Protein AF-A0A958NKY2-F1 (afdb_monomer)

Foldseek 3Di:
DEKEKEFEAEPNHGDWQWKKFKDWPNHTPDIDTDDSRMDMDDDDALTKMWIWTDDPQWQIAIEIEHRNDDQPDPDYHYDYYYDYTHGPLLQVPHPPVVRVDHCWYWYQDVVVSGIDTPPVSNVVSVVVVVVSNVVSVVD

Structure (mmCIF, N/CA/C/O backbone):
data_AF-A0A958NKY2-F1
#
_entry.id   AF-A0A958NKY2-F1
#
loop_
_atom_site.group_PDB
_atom_site.id
_atom_site.type_symbol
_atom_site.label_atom_id
_atom_site.label_alt_id
_atom_site.label_comp_id
_atom_site.label_asym_id
_atom_site.label_entity_id
_atom_site.label_seq_id
_atom_site.pdbx_PDB_ins_code
_atom_site.Cartn_x
_atom_site.Cartn_y
_atom_site.Cartn_z
_atom_site.occupancy
_atom_site.B_iso_or_equiv
_atom_site.auth_seq_id
_atom_site.auth_comp_id
_atom_site.auth_asym_id
_atom_site.auth_atom_id
_atom_site.pdbx_PDB_model_num
ATOM 1 N N . MET A 1 1 ? 11.766 -1.705 -13.607 1.00 85.69 1 MET A N 1
ATOM 2 C CA . MET A 1 1 ? 10.906 -2.550 -12.740 1.00 85.69 1 MET A CA 1
ATOM 3 C C . MET A 1 1 ? 11.010 -2.041 -11.313 1.00 85.69 1 MET A C 1
ATOM 5 O O . MET A 1 1 ? 12.109 -1.688 -10.893 1.00 85.69 1 MET A O 1
ATOM 9 N N . LEU A 1 2 ? 9.898 -1.996 -10.588 1.00 91.06 2 LEU A N 1
ATOM 10 C CA . LEU A 1 2 ? 9.831 -1.503 -9.214 1.00 91.06 2 LEU A CA 1
ATOM 11 C C . LEU A 1 2 ? 9.522 -2.665 -8.266 1.00 91.06 2 LEU A C 1
ATOM 13 O O . LEU A 1 2 ? 8.549 -3.383 -8.456 1.00 91.06 2 LEU A O 1
ATOM 17 N N . GLN A 1 3 ? 10.345 -2.854 -7.245 1.00 94.00 3 GLN A N 1
ATOM 18 C CA . GLN A 1 3 ? 10.064 -3.732 -6.120 1.00 94.00 3 GLN A CA 1
ATOM 19 C C . GLN A 1 3 ? 9.384 -2.903 -5.034 1.00 94.00 3 GLN A C 1
ATOM 21 O O . GLN A 1 3 ? 9.935 -1.911 -4.565 1.00 94.00 3 GLN A O 1
ATOM 26 N N . VAL A 1 4 ? 8.195 -3.319 -4.627 1.00 95.06 4 VAL A N 1
ATOM 27 C CA . VAL A 1 4 ? 7.420 -2.664 -3.576 1.00 95.06 4 VAL A CA 1
ATOM 28 C C . VAL A 1 4 ? 7.379 -3.568 -2.360 1.00 95.06 4 VAL A C 1
ATOM 30 O O . VAL A 1 4 ? 7.018 -4.738 -2.485 1.00 95.06 4 VAL A O 1
ATOM 33 N N . LYS A 1 5 ? 7.704 -3.026 -1.187 1.00 96.50 5 LYS A N 1
ATOM 34 C CA . LYS A 1 5 ? 7.486 -3.687 0.103 1.00 96.50 5 LYS A CA 1
ATOM 35 C C . LYS A 1 5 ? 6.562 -2.834 0.955 1.00 96.50 5 LYS A C 1
ATOM 37 O O . LYS A 1 5 ? 6.848 -1.670 1.210 1.00 96.50 5 LYS A O 1
ATOM 42 N N . GLY A 1 6 ? 5.471 -3.428 1.411 1.00 96.56 6 GLY A N 1
ATOM 43 C CA . GLY A 1 6 ? 4.569 -2.780 2.350 1.00 96.56 6 GLY A CA 1
ATOM 44 C C . GLY A 1 6 ? 4.606 -3.471 3.702 1.00 96.56 6 GLY A C 1
ATOM 45 O O . GLY A 1 6 ? 4.750 -4.696 3.778 1.00 96.56 6 GLY A O 1
ATOM 46 N N . TYR A 1 7 ? 4.464 -2.678 4.756 1.00 97.69 7 TYR A N 1
ATOM 47 C CA . TYR A 1 7 ? 4.371 -3.147 6.133 1.00 97.69 7 TYR A CA 1
ATOM 48 C C . TYR A 1 7 ? 3.021 -2.733 6.717 1.00 97.69 7 TYR A C 1
ATOM 50 O O . TYR A 1 7 ? 2.716 -1.545 6.777 1.00 97.69 7 TYR A O 1
ATOM 58 N N . VAL A 1 8 ? 2.211 -3.707 7.123 1.00 97.69 8 VAL A N 1
ATOM 59 C CA . VAL A 1 8 ? 0.840 -3.506 7.603 1.00 97.69 8 VAL A CA 1
ATOM 60 C C . VAL A 1 8 ? 0.814 -3.491 9.124 1.00 97.69 8 VAL A C 1
ATOM 62 O O . VAL A 1 8 ? 1.295 -4.421 9.783 1.00 97.69 8 VAL A O 1
ATOM 65 N N . PHE A 1 9 ? 0.245 -2.430 9.670 1.00 97.31 9 PHE A N 1
ATOM 66 C CA . PHE A 1 9 ? 0.089 -2.194 11.092 1.00 97.31 9 PHE A CA 1
ATOM 67 C C . PHE A 1 9 ? -1.363 -1.871 11.420 1.00 97.31 9 PHE A C 1
ATOM 69 O O . PHE A 1 9 ? -2.151 -1.502 10.552 1.00 97.31 9 PHE A O 1
ATOM 76 N N . LYS A 1 10 ? -1.700 -2.008 12.695 1.00 95.25 10 LYS A N 1
ATOM 77 C CA . LYS A 1 10 ? -2.930 -1.513 13.299 1.00 95.25 10 LYS A CA 1
ATOM 78 C C . LYS A 1 10 ? -2.581 -1.083 14.717 1.00 95.25 10 LYS A C 1
ATOM 80 O O . LYS A 1 10 ? -2.013 -1.889 15.448 1.00 95.25 10 LYS A O 1
ATOM 85 N N . ASP A 1 11 ? -2.848 0.170 15.076 1.00 91.44 11 ASP A N 1
ATOM 86 C CA . ASP A 1 11 ? -2.502 0.732 16.394 1.00 91.44 11 ASP A CA 1
ATOM 87 C C . ASP A 1 11 ? -1.033 0.480 16.797 1.00 91.44 11 ASP A C 1
ATOM 89 O O . ASP A 1 11 ? -0.738 0.018 17.896 1.00 91.44 11 ASP A O 1
ATOM 93 N N . ASP A 1 12 ? -0.101 0.704 15.859 1.00 92.19 12 ASP A N 1
ATOM 94 C CA . ASP A 1 12 ? 1.341 0.406 15.984 1.00 92.19 12 ASP A CA 1
ATOM 95 C C . ASP A 1 12 ? 1.709 -1.084 16.182 1.00 92.19 12 ASP A C 1
ATOM 97 O O . ASP A 1 12 ? 2.888 -1.438 16.285 1.00 92.19 12 ASP A O 1
ATOM 101 N N . VAL A 1 13 ? 0.733 -1.993 16.138 1.00 95.75 13 VAL A N 1
ATOM 102 C CA . VAL A 1 13 ? 0.939 -3.445 16.190 1.00 95.75 13 VAL A CA 1
ATOM 103 C C . VAL A 1 13 ? 1.104 -4.009 14.782 1.00 95.75 13 VAL A C 1
ATOM 105 O O . VAL A 1 13 ? 0.340 -3.705 13.871 1.00 95.75 13 VAL A O 1
ATOM 108 N N . LYS A 1 14 ? 2.107 -4.873 14.599 1.00 96.88 14 LYS A N 1
ATOM 109 C CA . LYS A 1 14 ? 2.352 -5.596 13.343 1.00 96.88 14 LYS A CA 1
ATOM 110 C C . LYS A 1 14 ? 1.227 -6.589 13.054 1.00 96.88 14 LYS A C 1
ATOM 112 O O . LYS A 1 14 ? 0.933 -7.429 13.900 1.00 96.88 14 LYS A O 1
ATOM 117 N N . ILE A 1 15 ? 0.674 -6.538 11.843 1.00 97.25 15 ILE A N 1
ATOM 118 C CA . ILE A 1 15 ? -0.451 -7.384 11.434 1.00 97.25 15 ILE A CA 1
ATOM 119 C C . ILE A 1 15 ? -0.022 -8.479 10.463 1.00 97.25 15 ILE A C 1
ATOM 121 O O . ILE A 1 15 ? 0.394 -8.210 9.334 1.00 97.25 15 ILE A O 1
ATOM 125 N N . ASP A 1 16 ? -0.210 -9.722 10.887 1.00 96.31 16 ASP A N 1
ATOM 126 C CA . ASP A 1 16 ? -0.119 -10.901 10.029 1.00 96.31 16 ASP A CA 1
ATOM 127 C C . ASP A 1 16 ? -1.501 -11.292 9.492 1.00 96.31 16 ASP A C 1
ATOM 129 O O . ASP A 1 16 ? -2.530 -10.841 9.991 1.00 96.31 16 ASP A O 1
ATOM 133 N N . ASP A 1 17 ? -1.510 -12.108 8.440 1.00 96.12 17 ASP A N 1
ATOM 134 C CA . ASP A 1 17 ? -2.711 -12.656 7.801 1.00 96.12 17 ASP A CA 1
ATOM 135 C C . ASP A 1 17 ? -3.668 -11.646 7.141 1.00 96.12 17 ASP A C 1
ATOM 137 O O . ASP A 1 17 ? -4.692 -12.063 6.589 1.00 96.12 17 ASP A O 1
ATOM 141 N N . ALA A 1 18 ? -3.312 -10.357 7.073 1.00 97.62 18 ALA A N 1
ATOM 142 C CA . ALA A 1 18 ? -4.023 -9.397 6.233 1.00 97.62 18 ALA A CA 1
ATOM 143 C C . ALA A 1 18 ? -3.907 -9.820 4.764 1.00 97.62 18 ALA A C 1
ATOM 145 O O . ALA A 1 18 ? -2.815 -10.124 4.273 1.00 97.62 18 ALA A O 1
ATOM 146 N N . VAL A 1 19 ? -5.034 -9.856 4.058 1.00 98.25 19 VAL A N 1
ATOM 147 C CA . VAL A 1 19 ? -5.084 -10.234 2.645 1.00 98.25 19 VAL A CA 1
ATOM 148 C C . VAL A 1 19 ? -4.654 -9.037 1.814 1.00 98.25 19 VAL A C 1
ATOM 150 O O . VAL A 1 19 ? -5.242 -7.964 1.916 1.00 98.25 19 VAL A O 1
ATOM 153 N N . VAL 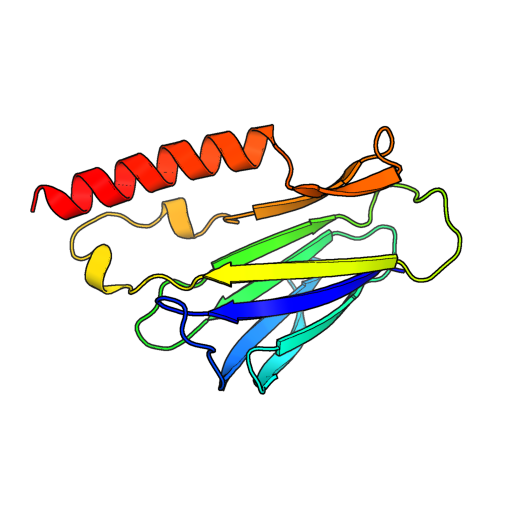A 1 20 ? -3.644 -9.236 0.972 1.00 98.25 20 VAL A N 1
ATOM 154 C CA . VAL A 1 20 ? -3.109 -8.218 0.071 1.00 98.25 20 VAL A CA 1
ATOM 155 C C . VAL A 1 20 ? -3.310 -8.686 -1.362 1.00 98.25 20 VAL A C 1
ATOM 157 O O . VAL A 1 20 ? -2.793 -9.731 -1.762 1.00 98.25 20 VAL A O 1
ATOM 160 N N . LYS A 1 21 ? -4.051 -7.916 -2.155 1.00 98.44 21 LYS A N 1
ATOM 161 C CA . LYS A 1 21 ? -4.288 -8.191 -3.575 1.00 98.44 21 LYS A CA 1
ATOM 162 C C . LYS A 1 21 ? -3.633 -7.116 -4.425 1.00 98.44 21 LYS A C 1
ATOM 164 O O . LYS A 1 21 ? -3.742 -5.930 -4.132 1.00 98.44 21 LYS A O 1
ATOM 169 N N . LEU A 1 22 ? -2.991 -7.544 -5.501 1.00 98.25 22 LEU A N 1
ATOM 170 C CA . LEU A 1 22 ? -2.457 -6.678 -6.538 1.00 98.25 22 LEU A CA 1
ATOM 171 C C . LEU A 1 22 ? -3.356 -6.775 -7.765 1.00 98.25 22 LEU A C 1
ATOM 173 O O . LEU A 1 22 ? -3.574 -7.866 -8.302 1.00 98.25 22 LEU A O 1
ATOM 177 N N . TYR A 1 23 ? -3.829 -5.631 -8.235 1.00 97.62 23 TYR A N 1
ATOM 178 C CA . TYR A 1 23 ? -4.591 -5.511 -9.465 1.00 97.62 23 TYR A CA 1
ATOM 179 C C . TYR A 1 23 ? -3.785 -4.769 -10.525 1.00 97.62 23 TYR A C 1
ATOM 181 O O . TYR A 1 23 ? -3.121 -3.776 -10.235 1.00 97.62 23 TYR A O 1
ATOM 189 N N . GLN A 1 24 ? -3.906 -5.228 -11.765 1.00 94.31 24 GLN A N 1
ATOM 190 C CA . GLN A 1 24 ? -3.401 -4.579 -12.968 1.00 94.31 24 GLN A CA 1
ATOM 191 C C . GLN A 1 24 ? -4.558 -4.488 -13.965 1.00 94.31 24 GLN A C 1
ATOM 193 O O . GLN A 1 24 ? -5.185 -5.503 -14.272 1.00 94.31 24 GLN A O 1
ATOM 198 N N . ASN A 1 25 ? -4.859 -3.290 -14.477 1.00 89.19 25 ASN A N 1
ATOM 199 C CA . ASN A 1 25 ? -5.978 -3.065 -15.408 1.00 89.19 25 ASN A CA 1
ATOM 200 C C . ASN A 1 25 ? -7.300 -3.696 -14.920 1.00 89.19 25 ASN A C 1
ATOM 202 O O . ASN A 1 25 ? -7.971 -4.413 -15.663 1.00 89.19 25 ASN A O 1
ATOM 206 N N . ASN A 1 26 ? -7.636 -3.475 -13.645 1.00 88.75 26 ASN A N 1
ATOM 207 C CA . ASN A 1 26 ? -8.825 -4.005 -12.960 1.00 88.75 26 ASN A CA 1
ATOM 208 C C . ASN A 1 26 ? -8.904 -5.541 -12.857 1.00 88.75 26 ASN A C 1
ATOM 210 O O . ASN A 1 26 ? -9.936 -6.080 -12.465 1.00 88.75 26 ASN A O 1
ATOM 214 N N . LYS A 1 27 ? -7.825 -6.265 -13.174 1.00 94.94 27 LYS A N 1
ATOM 215 C CA . LYS A 1 27 ? -7.723 -7.713 -12.972 1.00 94.94 27 LYS A CA 1
ATOM 216 C C . LYS A 1 27 ? -6.789 -8.003 -11.814 1.00 94.94 27 LYS A C 1
ATOM 218 O O . LYS A 1 27 ? -5.686 -7.466 -11.768 1.00 94.94 27 LYS A O 1
ATOM 223 N N . MET A 1 28 ? -7.215 -8.867 -10.900 1.00 97.12 28 MET A N 1
ATOM 224 C CA . MET A 1 28 ? -6.340 -9.368 -9.844 1.00 97.12 28 MET A CA 1
ATOM 225 C C . MET A 1 28 ? -5.262 -10.249 -10.481 1.00 97.12 28 MET A C 1
ATOM 227 O O . MET A 1 28 ? -5.578 -11.222 -11.164 1.00 97.12 28 MET A O 1
ATOM 231 N N . VAL A 1 29 ? -3.999 -9.862 -10.304 1.00 97.19 29 VAL A N 1
ATOM 232 C CA . VAL A 1 29 ? -2.830 -10.557 -10.869 1.00 97.19 29 VAL A CA 1
ATOM 233 C C . VAL A 1 29 ? -2.023 -11.290 -9.807 1.00 97.19 29 VAL A C 1
ATOM 235 O O . VAL A 1 29 ? -1.322 -12.248 -10.123 1.00 97.19 29 VAL A O 1
ATOM 238 N N . GLN A 1 30 ? -2.125 -10.866 -8.547 1.00 97.19 30 GLN A N 1
ATOM 239 C CA . GLN A 1 30 ? -1.464 -11.526 -7.432 1.00 97.19 30 GLN A CA 1
ATOM 240 C C . GLN A 1 30 ? -2.272 -11.348 -6.148 1.00 97.19 30 GLN A C 1
ATOM 242 O O . GLN A 1 30 ? -2.926 -10.328 -5.943 1.00 97.19 30 GLN A O 1
ATOM 247 N N . MET A 1 31 ? -2.197 -12.340 -5.269 1.00 96.94 31 MET A N 1
ATOM 248 C CA . MET A 1 31 ? -2.751 -12.288 -3.923 1.00 96.94 31 MET A CA 1
ATOM 249 C C . MET A 1 31 ? -1.747 -12.915 -2.960 1.00 96.94 31 MET A C 1
ATOM 251 O O . MET A 1 31 ? -1.139 -13.943 -3.264 1.00 96.94 31 MET A O 1
ATOM 255 N N . SER A 1 32 ? -1.575 -12.302 -1.801 1.00 95.81 32 SER A N 1
ATOM 256 C CA . SER A 1 32 ? -0.767 -12.824 -0.708 1.00 95.81 32 SER A CA 1
ATOM 257 C C . SER A 1 32 ? -1.425 -12.500 0.631 1.00 95.81 32 SER A C 1
ATOM 259 O O . SER A 1 32 ? -2.432 -11.795 0.701 1.00 95.81 32 SER A O 1
ATOM 261 N N . LYS A 1 33 ? -0.869 -13.062 1.700 1.00 96.69 33 LYS A N 1
ATOM 262 C CA . LYS A 1 33 ? -1.167 -12.651 3.068 1.00 96.69 33 LYS A CA 1
ATOM 263 C C . LYS A 1 33 ? 0.087 -12.063 3.687 1.00 96.69 33 LYS A C 1
ATOM 265 O O . LYS A 1 33 ? 1.190 -12.525 3.374 1.00 96.69 33 LYS A O 1
ATOM 270 N N . THR A 1 34 ? -0.070 -11.071 4.556 1.00 96.38 34 THR A N 1
ATOM 271 C CA . THR A 1 34 ? 1.070 -10.512 5.281 1.00 96.38 34 THR A CA 1
ATOM 272 C C . THR A 1 34 ? 1.687 -11.552 6.207 1.00 96.38 34 THR A C 1
ATOM 274 O O . THR A 1 34 ? 0.998 -12.349 6.844 1.00 96.38 34 THR A O 1
ATOM 277 N N . LYS A 1 35 ? 3.019 -11.543 6.280 1.00 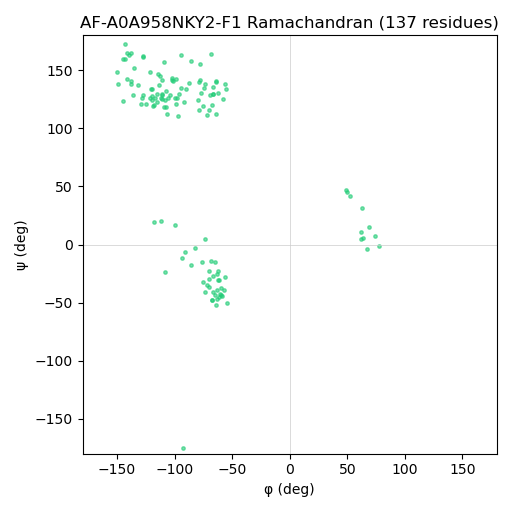95.56 35 LYS A N 1
ATOM 278 C CA . LYS A 1 35 ? 3.791 -12.359 7.220 1.00 95.56 35 LYS A CA 1
ATOM 279 C C . LYS A 1 35 ? 4.889 -11.508 7.831 1.00 95.56 35 LYS A C 1
ATOM 281 O O . LYS A 1 35 ? 5.661 -10.885 7.101 1.00 95.56 35 LYS A O 1
ATOM 286 N N . LYS A 1 36 ? 4.990 -11.498 9.161 1.00 94.06 36 LYS A N 1
ATOM 287 C CA . LYS A 1 36 ? 5.785 -10.516 9.911 1.00 94.06 36 LYS A CA 1
ATOM 288 C C . LYS A 1 36 ? 5.435 -9.074 9.509 1.00 94.06 36 LYS A C 1
ATOM 290 O O . LYS A 1 36 ? 6.341 -8.262 9.322 1.00 94.06 36 LYS A O 1
ATOM 295 N N . SER A 1 37 ? 4.144 -8.778 9.329 1.00 96.00 37 SER A N 1
ATOM 296 C CA . SER A 1 37 ? 3.592 -7.507 8.832 1.00 96.00 37 SER A CA 1
ATOM 297 C C . SER A 1 37 ? 3.914 -7.172 7.371 1.00 96.00 37 SER A C 1
ATOM 299 O O . SER A 1 37 ? 3.375 -6.224 6.815 1.00 96.00 37 SER A O 1
ATOM 301 N N . LYS A 1 38 ? 4.722 -7.980 6.684 1.00 97.62 38 LYS A N 1
ATOM 302 C CA . LYS A 1 38 ? 5.256 -7.631 5.369 1.00 97.62 38 LYS A CA 1
ATOM 303 C C . LYS A 1 38 ? 4.475 -8.268 4.219 1.00 97.62 38 LYS A C 1
ATOM 305 O O . LYS A 1 38 ? 4.141 -9.453 4.274 1.00 97.62 38 LYS A O 1
ATOM 310 N N . PHE A 1 39 ? 4.312 -7.512 3.135 1.00 97.19 39 PHE A N 1
ATOM 311 C CA . PHE A 1 39 ? 4.040 -8.018 1.787 1.00 97.19 39 PHE A CA 1
ATOM 312 C C . PHE A 1 39 ? 5.037 -7.441 0.774 1.00 97.19 39 PHE A C 1
ATOM 314 O O . PHE A 1 39 ? 5.723 -6.454 1.047 1.00 97.19 39 PHE A O 1
ATOM 321 N N . GLU A 1 40 ? 5.151 -8.076 -0.391 1.00 97.25 40 GLU A N 1
ATOM 322 C CA . GLU A 1 40 ? 6.091 -7.663 -1.431 1.00 97.25 40 GLU A CA 1
ATOM 323 C C . GLU A 1 40 ? 5.562 -7.976 -2.832 1.00 97.25 40 GLU A C 1
ATOM 325 O O . GLU A 1 40 ? 5.039 -9.068 -3.065 1.00 97.25 40 GLU A O 1
ATOM 330 N N . PHE A 1 41 ? 5.742 -7.035 -3.761 1.00 96.38 41 PHE A N 1
ATOM 331 C CA . PHE A 1 41 ? 5.379 -7.177 -5.171 1.00 96.38 41 PHE A CA 1
ATOM 332 C C . PHE A 1 41 ? 6.486 -6.666 -6.093 1.00 96.38 41 PHE A C 1
ATOM 334 O O . PHE A 1 41 ? 7.243 -5.762 -5.742 1.00 96.38 41 PHE A O 1
ATOM 341 N N . ILE A 1 42 ? 6.554 -7.233 -7.298 1.00 94.94 42 ILE A N 1
ATOM 342 C CA . ILE A 1 42 ? 7.384 -6.722 -8.393 1.00 94.94 42 ILE A CA 1
ATOM 343 C C . ILE A 1 42 ? 6.444 -6.145 -9.447 1.00 94.94 42 ILE A C 1
ATOM 345 O O . ILE A 1 42 ? 5.622 -6.861 -10.011 1.00 94.94 42 ILE A O 1
ATOM 349 N N . LEU A 1 43 ? 6.580 -4.850 -9.702 1.00 94.00 43 LEU A N 1
ATOM 350 C CA . LEU A 1 43 ? 5.780 -4.085 -10.644 1.00 94.00 43 LEU A CA 1
ATOM 351 C C . LEU A 1 43 ? 6.595 -3.829 -11.914 1.00 94.00 43 LEU A C 1
ATOM 353 O O . LEU A 1 43 ? 7.741 -3.358 -11.871 1.00 94.00 43 LEU A O 1
ATOM 357 N N . PHE A 1 44 ? 6.011 -4.154 -13.062 1.00 91.88 44 PHE A N 1
ATOM 358 C CA . PHE A 1 44 ? 6.611 -3.856 -14.356 1.00 91.88 44 PHE A CA 1
ATOM 359 C C . PHE A 1 44 ? 6.406 -2.380 -14.702 1.00 91.88 44 PHE A C 1
ATOM 361 O O . PHE A 1 44 ? 5.512 -1.725 -14.171 1.00 91.88 44 PHE A O 1
ATOM 368 N N . SER A 1 45 ? 7.286 -1.846 -15.544 1.00 90.69 45 SER A N 1
ATOM 369 C CA . SER A 1 45 ? 7.201 -0.462 -16.018 1.00 90.69 45 SER A CA 1
ATOM 370 C C . SER A 1 45 ? 5.989 -0.259 -16.934 1.00 90.69 45 SER A C 1
ATOM 372 O O . SER A 1 45 ? 5.423 -1.234 -17.431 1.00 90.69 45 SER A O 1
ATOM 374 N N . ASP A 1 46 ? 5.619 1.000 -17.159 1.00 90.94 46 ASP A N 1
ATOM 375 C CA . ASP A 1 46 ? 4.563 1.424 -18.087 1.00 90.94 46 ASP A CA 1
ATOM 376 C C . ASP A 1 46 ? 3.158 0.917 -17.717 1.00 90.94 46 ASP A C 1
ATOM 378 O O . ASP A 1 46 ? 2.320 0.647 -18.582 1.00 90.94 46 ASP A O 1
ATOM 382 N N . LEU A 1 47 ? 2.888 0.759 -16.415 1.00 93.12 47 LEU A N 1
ATOM 383 C CA . LEU A 1 47 ? 1.629 0.221 -15.905 1.00 93.12 47 LEU A CA 1
ATOM 384 C C . LEU A 1 47 ? 1.110 0.998 -14.690 1.00 93.12 47 LEU A C 1
ATOM 386 O O . LEU A 1 47 ? 1.810 1.774 -14.040 1.00 93.12 47 LEU A O 1
ATOM 390 N N . ARG A 1 48 ? -0.167 0.769 -14.375 1.00 94.88 48 ARG A N 1
ATOM 391 C CA . ARG A 1 48 ? -0.806 1.233 -13.142 1.00 94.88 48 ARG A CA 1
ATOM 392 C C . ARG A 1 48 ? -1.324 0.040 -12.366 1.00 94.88 48 ARG A C 1
ATOM 394 O O . ARG A 1 48 ? -1.989 -0.836 -12.925 1.00 94.88 48 ARG A O 1
ATOM 401 N N . TYR A 1 49 ? -1.034 0.049 -11.077 1.00 96.81 49 TYR A N 1
ATOM 402 C CA . TYR A 1 49 ? -1.394 -1.009 -10.155 1.00 96.81 49 TYR A CA 1
ATOM 403 C C . TYR A 1 49 ? -2.266 -0.468 -9.032 1.00 96.81 49 TYR A C 1
ATOM 405 O O . TYR A 1 49 ? -2.104 0.677 -8.614 1.00 96.81 49 TYR A O 1
ATOM 413 N N . MET A 1 50 ? -3.156 -1.315 -8.526 1.00 97.31 50 MET A N 1
ATOM 414 C CA . MET A 1 50 ? -3.865 -1.083 -7.270 1.00 97.31 50 MET A CA 1
ATOM 415 C C . MET A 1 50 ? -3.471 -2.179 -6.290 1.00 97.31 50 MET A C 1
ATOM 417 O O . MET A 1 50 ? -3.599 -3.362 -6.602 1.00 97.31 50 MET A O 1
ATOM 421 N N . VAL A 1 51 ? -3.003 -1.787 -5.114 1.00 97.62 51 VAL A N 1
ATOM 422 C CA . VAL A 1 51 ? -2.816 -2.676 -3.972 1.00 97.62 51 VAL A CA 1
ATOM 423 C C . VAL A 1 51 ? -4.021 -2.505 -3.058 1.00 97.62 51 VAL A C 1
ATOM 425 O O . VAL A 1 51 ? -4.288 -1.402 -2.596 1.00 97.62 51 VAL A O 1
ATOM 428 N N . GLU A 1 52 ? -4.746 -3.587 -2.812 1.00 97.69 52 GLU A N 1
ATOM 429 C CA . GLU A 1 52 ? -5.862 -3.643 -1.865 1.00 97.69 52 GLU A CA 1
ATOM 430 C C . GLU A 1 52 ? -5.423 -4.458 -0.651 1.00 97.69 52 GLU A C 1
ATOM 432 O O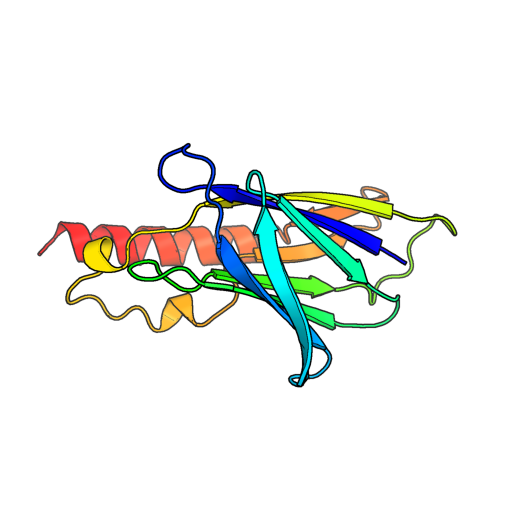 . GLU A 1 52 ? -4.985 -5.601 -0.808 1.00 97.69 52 GLU A O 1
ATOM 437 N N . ILE A 1 53 ? -5.528 -3.878 0.543 1.00 97.94 53 ILE A N 1
ATOM 438 C CA . ILE A 1 53 ? -5.231 -4.540 1.812 1.00 97.94 53 ILE A CA 1
ATOM 439 C C . ILE A 1 53 ? -6.522 -4.638 2.619 1.00 97.94 53 ILE A C 1
ATOM 441 O O . ILE A 1 53 ? -7.150 -3.627 2.924 1.00 97.94 53 ILE A O 1
ATOM 445 N N . SER A 1 54 ? -6.902 -5.854 2.994 1.00 96.94 54 SER A N 1
ATOM 446 C CA . SER A 1 54 ? -8.114 -6.118 3.770 1.00 96.94 54 SER A CA 1
ATOM 447 C C . SER A 1 54 ? -7.826 -7.036 4.956 1.00 96.94 54 SER A C 1
ATOM 449 O O . SER A 1 54 ? -7.137 -8.051 4.813 1.00 96.94 54 SER A O 1
ATOM 451 N N . LEU A 1 55 ? -8.410 -6.704 6.105 1.00 96.88 55 LEU A N 1
ATOM 452 C CA . LEU A 1 55 ? -8.429 -7.517 7.318 1.00 96.88 55 LEU A CA 1
ATOM 453 C C . LEU A 1 55 ? -9.833 -7.441 7.926 1.00 96.88 55 LEU A C 1
ATOM 455 O O . LEU A 1 55 ? -10.434 -6.366 7.940 1.00 96.88 55 LEU A O 1
ATOM 459 N N . ASP A 1 56 ? -10.345 -8.556 8.440 1.00 95.44 56 ASP A N 1
ATOM 460 C CA . ASP A 1 56 ? -11.670 -8.601 9.059 1.00 95.44 56 ASP A CA 1
ATOM 461 C C . ASP A 1 56 ? -11.805 -7.559 10.182 1.00 95.44 56 ASP A C 1
ATOM 463 O O . ASP A 1 56 ? -10.928 -7.401 11.034 1.00 95.44 56 ASP A O 1
ATOM 467 N N . GLY A 1 57 ? -12.921 -6.826 10.171 1.00 93.31 57 GLY A N 1
ATOM 468 C CA . GLY A 1 57 ? -13.192 -5.746 11.124 1.00 93.31 57 GLY A CA 1
ATOM 469 C C . GLY A 1 57 ? -12.460 -4.429 10.841 1.00 93.31 57 GLY A C 1
ATOM 470 O O . GLY A 1 57 ? -12.687 -3.463 11.567 1.00 93.31 57 GLY A O 1
ATOM 471 N N . CYS A 1 58 ? -11.637 -4.357 9.793 1.00 94.88 58 CYS A N 1
ATOM 472 C CA . CYS A 1 58 ? -10.955 -3.135 9.369 1.00 94.88 58 CYS A CA 1
ATOM 473 C C . CYS A 1 58 ? -11.538 -2.590 8.060 1.00 94.88 58 CYS A C 1
ATOM 475 O O . CYS A 1 58 ? -12.121 -3.322 7.256 1.00 94.88 58 CYS A O 1
ATOM 477 N N . VAL A 1 59 ? -11.349 -1.292 7.833 1.00 93.88 59 VAL A N 1
ATOM 478 C CA . VAL A 1 59 ? -11.574 -0.677 6.521 1.00 93.88 59 VAL A CA 1
ATOM 479 C C . VAL A 1 59 ? -10.583 -1.274 5.515 1.00 93.88 59 VAL A C 1
ATOM 481 O O . VAL A 1 59 ? -9.422 -1.521 5.840 1.00 93.88 59 VAL A O 1
ATOM 484 N N . THR A 1 60 ? -11.047 -1.528 4.290 1.00 95.25 60 THR A N 1
ATOM 485 C CA . THR A 1 60 ? -10.167 -1.966 3.199 1.00 95.25 60 THR A CA 1
ATOM 486 C C . THR A 1 60 ? -9.355 -0.783 2.685 1.00 95.25 60 THR A C 1
ATOM 488 O O . THR A 1 60 ? -9.918 0.182 2.174 1.00 95.25 60 THR A O 1
ATOM 491 N N . GLU A 1 61 ? -8.034 -0.880 2.782 1.00 95.31 61 GLU A N 1
ATOM 492 C CA . GLU A 1 61 ? -7.103 0.140 2.306 1.00 95.31 61 GLU A CA 1
ATOM 493 C C . GLU A 1 61 ? -6.751 -0.091 0.836 1.00 95.31 61 GLU A C 1
ATOM 495 O O . GLU A 1 61 ? -6.518 -1.224 0.405 1.00 95.31 61 GLU A O 1
ATOM 500 N N . ARG A 1 62 ? -6.686 0.992 0.056 1.00 95.81 62 ARG A N 1
ATOM 501 C CA . ARG A 1 62 ? -6.365 0.950 -1.376 1.00 95.81 62 ARG A CA 1
ATOM 502 C C . ARG A 1 62 ? -5.234 1.915 -1.689 1.00 95.81 62 ARG A C 1
ATOM 504 O O . ARG A 1 62 ? -5.295 3.089 -1.346 1.00 95.81 62 ARG A O 1
ATOM 511 N N . ILE A 1 63 ? -4.204 1.429 -2.367 1.00 96.00 63 ILE A N 1
ATOM 512 C CA . ILE A 1 63 ? -3.020 2.211 -2.722 1.00 96.00 63 ILE A CA 1
ATOM 513 C C . ILE A 1 63 ? -2.774 2.041 -4.210 1.00 96.00 63 ILE A C 1
ATOM 515 O O . ILE A 1 63 ? -2.553 0.927 -4.687 1.00 96.00 63 ILE A O 1
ATOM 519 N N . GLN A 1 64 ? -2.785 3.142 -4.951 1.00 96.06 64 GLN A N 1
ATOM 520 C CA . GLN A 1 64 ? -2.481 3.107 -6.374 1.00 96.06 64 GLN A CA 1
ATOM 521 C C . GLN A 1 64 ? -1.004 3.423 -6.593 1.00 96.06 64 GLN A C 1
ATOM 523 O O . GLN A 1 64 ? -0.475 4.386 -6.041 1.00 96.06 64 GLN A O 1
ATOM 528 N N . ILE A 1 65 ? -0.350 2.638 -7.442 1.00 95.81 65 ILE A N 1
ATOM 529 C CA . ILE A 1 65 ? 1.062 2.804 -7.783 1.00 95.81 65 ILE A CA 1
ATOM 530 C C . ILE A 1 65 ? 1.182 2.929 -9.304 1.00 95.81 65 ILE A C 1
ATOM 532 O O . ILE A 1 65 ? 0.751 2.038 -10.040 1.00 95.81 65 ILE A O 1
ATOM 536 N N . SER A 1 66 ? 1.742 4.042 -9.778 1.00 94.38 66 SER A N 1
ATOM 537 C CA . SER A 1 66 ? 2.037 4.294 -11.194 1.00 94.38 66 SER A CA 1
ATOM 538 C C . SER A 1 66 ? 3.505 4.020 -11.474 1.00 94.38 66 SER A C 1
ATOM 540 O O . SER A 1 66 ? 4.360 4.598 -10.816 1.00 94.38 66 SER A O 1
ATOM 542 N N . THR A 1 67 ? 3.792 3.172 -12.460 1.00 92.62 67 THR A N 1
ATOM 543 C CA . THR A 1 67 ? 5.137 2.940 -13.014 1.00 92.62 67 THR A CA 1
ATOM 544 C C . THR A 1 67 ? 5.253 3.469 -14.451 1.00 92.62 67 THR A C 1
ATOM 546 O O . THR A 1 67 ? 6.105 3.012 -15.213 1.00 92.62 67 THR A O 1
ATOM 549 N N . MET A 1 68 ? 4.358 4.387 -14.837 1.00 91.12 68 MET A N 1
ATOM 550 C CA . MET A 1 68 ? 4.254 4.975 -16.183 1.00 91.12 68 MET A CA 1
ATOM 551 C C . MET A 1 68 ? 5.417 5.910 -16.514 1.00 91.12 68 MET A C 1
ATOM 553 O O . MET A 1 68 ? 5.771 6.115 -17.672 1.00 91.12 68 MET A O 1
ATOM 557 N N . GLU A 1 69 ? 5.963 6.539 -15.488 1.00 86.88 69 GLU A N 1
ATOM 558 C CA . GLU A 1 69 ? 7.047 7.489 -15.589 1.00 86.88 69 GLU A CA 1
ATOM 559 C C . GLU A 1 69 ? 8.366 6.759 -15.869 1.00 86.88 69 GLU A C 1
ATOM 561 O O . GLU A 1 69 ? 8.707 5.754 -15.236 1.00 86.88 69 GLU A O 1
ATOM 566 N N . LYS A 1 70 ? 9.142 7.284 -16.822 1.00 80.94 70 LYS A N 1
ATOM 567 C CA . LYS A 1 70 ? 10.472 6.751 -17.112 1.00 80.94 70 LYS A CA 1
ATOM 568 C C . LYS A 1 70 ? 11.403 7.082 -15.956 1.00 80.94 70 LYS A C 1
ATOM 570 O O . LYS A 1 70 ? 11.693 8.245 -15.703 1.00 80.94 70 LYS A O 1
ATOM 575 N N . THR A 1 71 ? 11.883 6.045 -15.286 1.00 80.75 71 THR A N 1
ATOM 576 C CA . THR A 1 71 ? 12.878 6.180 -14.228 1.00 80.75 71 THR A CA 1
ATOM 577 C C . THR A 1 71 ? 14.262 6.385 -14.835 1.00 80.75 71 THR A C 1
ATOM 579 O O . THR A 1 71 ? 14.599 5.736 -15.828 1.00 80.75 71 THR A O 1
ATOM 582 N N . GLU A 1 72 ? 15.092 7.234 -14.231 1.00 70.69 72 GLU A N 1
ATOM 583 C CA . GLU A 1 72 ? 16.447 7.504 -14.740 1.00 70.69 72 GLU A CA 1
ATOM 584 C C . GLU A 1 72 ? 17.392 6.305 -14.570 1.00 70.69 72 GLU A C 1
ATOM 586 O O . GLU A 1 72 ? 18.360 6.147 -15.314 1.00 70.69 72 GLU A O 1
ATOM 591 N N . PHE A 1 73 ? 17.087 5.407 -13.630 1.00 66.81 73 PHE A N 1
ATOM 592 C CA . PHE A 1 73 ? 17.890 4.219 -13.388 1.00 66.81 73 PHE A CA 1
ATOM 593 C C . PHE A 1 73 ? 17.310 3.005 -14.118 1.00 66.81 73 PHE A C 1
ATOM 595 O O . PHE A 1 73 ? 16.148 2.635 -13.947 1.00 66.81 73 PHE A O 1
ATOM 602 N N . ALA A 1 74 ? 18.168 2.309 -14.867 1.00 61.81 74 ALA A N 1
ATOM 603 C CA . ALA A 1 74 ? 17.850 1.038 -15.526 1.00 61.81 74 ALA A CA 1
ATOM 604 C C . ALA A 1 74 ? 17.765 -0.164 -14.549 1.00 61.81 74 ALA A C 1
ATOM 606 O O . ALA A 1 74 ? 17.624 -1.311 -14.977 1.00 61.81 74 ALA A O 1
ATOM 607 N N . GLY A 1 75 ? 17.892 0.081 -13.238 1.00 64.69 75 GLY A N 1
ATOM 608 C CA . GLY A 1 75 ? 17.969 -0.934 -12.186 1.00 64.69 75 GLY A CA 1
ATOM 609 C C . GLY A 1 75 ? 16.630 -1.304 -11.538 1.00 64.69 75 GLY A C 1
ATOM 610 O O . GLY A 1 75 ? 15.552 -0.858 -11.934 1.00 64.69 75 GLY A O 1
ATOM 611 N N . LYS A 1 76 ? 16.702 -2.156 -10.506 1.00 68.38 76 LYS A N 1
ATOM 612 C CA . LYS A 1 76 ? 15.570 -2.427 -9.610 1.00 68.38 76 LYS A CA 1
ATOM 613 C C . LYS A 1 76 ? 15.456 -1.281 -8.608 1.00 68.38 76 LYS A C 1
ATOM 615 O O . LYS A 1 76 ? 16.349 -1.121 -7.782 1.00 68.38 76 LYS A O 1
ATOM 620 N N . TYR A 1 77 ? 14.360 -0.533 -8.660 1.00 85.69 77 TYR A N 1
ATOM 621 C CA . TYR A 1 77 ? 13.996 0.371 -7.572 1.00 85.69 77 TYR A CA 1
ATOM 622 C C . TYR A 1 77 ? 13.364 -0.421 -6.440 1.00 85.69 77 TYR A C 1
ATOM 624 O O . TYR A 1 77 ? 12.574 -1.325 -6.705 1.00 85.69 77 TYR A O 1
ATOM 632 N N . LEU A 1 78 ? 13.689 -0.073 -5.200 1.00 89.81 78 LEU A N 1
ATOM 633 C CA . LEU A 1 78 ? 12.978 -0.553 -4.026 1.00 89.81 78 LEU A CA 1
ATOM 634 C C . LEU A 1 78 ? 12.216 0.621 -3.421 1.00 89.81 78 LEU A C 1
ATOM 636 O O . LEU A 1 78 ? 12.824 1.635 -3.100 1.00 89.81 78 LEU A O 1
ATOM 640 N N . TYR A 1 79 ? 10.909 0.460 -3.249 1.00 91.81 79 TYR A N 1
ATOM 641 C CA . TYR A 1 79 ? 10.076 1.401 -2.516 1.00 91.81 79 TYR A CA 1
ATOM 642 C C . TYR A 1 79 ? 9.425 0.694 -1.332 1.00 91.81 79 TYR A C 1
ATOM 644 O O . TYR A 1 79 ? 8.822 -0.374 -1.486 1.00 91.81 79 TYR A O 1
ATOM 652 N N . GLU A 1 80 ? 9.576 1.280 -0.149 1.00 94.25 80 GLU A N 1
ATOM 653 C CA . GLU A 1 80 ? 9.062 0.734 1.101 1.00 94.25 80 GLU A CA 1
ATOM 654 C C . GLU A 1 80 ? 8.072 1.709 1.731 1.00 94.25 80 GLU A C 1
ATOM 656 O O . GLU A 1 80 ? 8.357 2.900 1.830 1.00 94.25 80 GLU A O 1
ATOM 661 N N . PHE A 1 81 ? 6.920 1.210 2.177 1.00 93.75 81 PHE A N 1
ATOM 662 C CA . PHE A 1 81 ? 5.925 2.038 2.857 1.00 93.75 81 PHE A CA 1
ATOM 663 C C . PHE A 1 81 ? 5.212 1.299 3.987 1.00 93.75 81 PHE A C 1
ATOM 665 O O . PHE A 1 81 ? 5.165 0.067 4.044 1.00 93.75 81 PHE A O 1
ATOM 672 N N . ARG A 1 82 ? 4.635 2.085 4.894 1.00 94.69 82 ARG A N 1
ATOM 673 C CA . ARG A 1 82 ? 3.796 1.625 6.000 1.00 94.69 82 ARG A CA 1
ATOM 674 C C . ARG A 1 82 ? 2.324 1.841 5.653 1.00 94.69 82 ARG A C 1
ATOM 676 O O . ARG A 1 82 ? 1.975 2.865 5.074 1.00 94.69 82 ARG A O 1
ATOM 683 N N . VAL A 1 83 ? 1.481 0.883 6.023 1.00 94.75 83 VAL A N 1
ATOM 684 C CA . VAL A 1 83 ? 0.020 0.974 5.950 1.00 94.75 83 VAL A CA 1
ATOM 685 C C . VAL A 1 83 ? -0.531 0.770 7.348 1.00 94.75 83 VAL A C 1
ATOM 687 O O . VAL A 1 83 ? -0.233 -0.243 7.977 1.00 94.75 83 VAL A O 1
ATOM 690 N N . ASP A 1 84 ? -1.342 1.712 7.809 1.00 94.75 84 ASP A N 1
ATOM 691 C CA . ASP A 1 84 ? -2.047 1.631 9.081 1.00 94.75 84 ASP A CA 1
ATOM 692 C C . ASP A 1 84 ? -3.524 1.354 8.815 1.00 94.75 84 ASP A C 1
ATOM 694 O O . ASP A 1 84 ? -4.227 2.191 8.251 1.00 94.75 84 ASP A O 1
ATOM 698 N N . LEU A 1 85 ? -3.983 0.161 9.192 1.00 94.88 85 LEU A N 1
ATOM 699 C CA . LEU A 1 85 ? -5.381 -0.228 9.064 1.00 94.88 85 LEU A CA 1
ATOM 700 C C . LEU A 1 85 ? -6.219 0.484 10.120 1.00 94.88 85 LEU A C 1
ATOM 702 O O . LEU A 1 85 ? -5.831 0.563 11.286 1.00 94.88 85 LEU A O 1
ATOM 706 N N . MET A 1 86 ? -7.394 0.950 9.709 1.00 93.00 86 MET A N 1
ATOM 707 C CA . MET A 1 86 ? -8.363 1.578 10.602 1.00 93.00 86 MET A CA 1
ATOM 708 C C . MET A 1 86 ? -9.486 0.605 10.944 1.00 93.00 86 MET A C 1
ATOM 710 O O . MET A 1 86 ? -9.962 -0.143 10.085 1.00 93.00 86 MET A O 1
ATOM 714 N N . ASP A 1 87 ? -9.939 0.639 12.194 1.00 93.19 87 ASP A N 1
ATOM 715 C CA . ASP A 1 87 ? -11.084 -0.146 12.637 1.00 93.19 87 ASP A CA 1
ATOM 716 C C . ASP A 1 87 ? -12.368 0.339 11.964 1.00 93.19 87 ASP A C 1
ATOM 718 O O . ASP A 1 87 ? -12.716 1.518 12.017 1.00 93.19 87 ASP A O 1
ATOM 722 N N . LEU A 1 88 ? -13.134 -0.588 11.386 1.00 91.38 88 LEU A N 1
ATOM 723 C CA . LEU A 1 88 ? -14.410 -0.259 10.747 1.00 91.38 88 LEU A CA 1
ATOM 724 C C . LEU A 1 88 ? -15.405 0.344 11.754 1.00 91.38 88 LEU A C 1
ATOM 726 O O . LEU A 1 88 ? -16.218 1.196 11.404 1.00 91.38 88 LEU A O 1
ATOM 730 N N . LYS A 1 89 ? -15.302 -0.065 13.025 1.00 90.31 89 LYS A N 1
ATOM 731 C CA . LYS A 1 89 ? -16.122 0.447 14.132 1.00 90.31 89 LYS A CA 1
ATOM 732 C C . LYS A 1 89 ? -15.911 1.936 14.404 1.00 90.31 89 LYS A C 1
ATOM 734 O O . LYS A 1 89 ? -16.827 2.579 14.900 1.00 90.31 89 LYS A O 1
ATOM 739 N N . GLU A 1 90 ? -14.748 2.500 14.065 1.00 87.56 90 GLU A N 1
ATOM 740 C CA . GLU A 1 90 ? -14.506 3.942 14.221 1.00 87.56 90 GLU A CA 1
ATOM 741 C C . GLU A 1 90 ? -15.407 4.792 13.323 1.00 87.56 90 GLU A C 1
ATOM 743 O O . GLU A 1 90 ? -15.514 5.994 13.539 1.00 87.56 90 GLU A O 1
ATOM 748 N N . PHE A 1 91 ? -16.052 4.184 12.328 1.00 87.81 91 PHE A N 1
ATOM 749 C CA . PHE A 1 91 ? -16.898 4.866 11.357 1.00 87.81 91 PHE A CA 1
ATOM 750 C C . PHE A 1 91 ? -18.356 4.395 11.411 1.00 87.81 91 PHE A C 1
ATOM 752 O O . PHE A 1 91 ? -19.109 4.591 10.456 1.00 87.81 91 PHE A O 1
ATOM 759 N N . GLU A 1 92 ? -18.782 3.768 12.512 1.00 85.38 92 GLU A N 1
ATOM 760 C CA . GLU A 1 92 ? -20.153 3.280 12.648 1.00 85.38 92 GLU A CA 1
ATOM 761 C C . GLU A 1 92 ? -21.173 4.421 12.480 1.00 85.38 92 GLU A C 1
ATOM 763 O O . GLU A 1 92 ? -21.116 5.468 13.127 1.00 85.38 92 GLU A O 1
ATOM 768 N N . GLY A 1 93 ? -22.114 4.232 11.552 1.00 82.38 93 GLY A N 1
ATOM 769 C CA . GLY A 1 93 ? -23.122 5.235 11.221 1.00 82.38 93 GLY A CA 1
ATOM 770 C C . GLY A 1 93 ? -22.608 6.429 10.405 1.00 82.38 93 GLY A C 1
ATOM 771 O O . GLY A 1 93 ? -23.377 7.373 10.215 1.00 82.38 93 GLY A O 1
ATOM 772 N N . VAL A 1 94 ? -21.366 6.423 9.923 1.00 87.38 94 VAL A N 1
ATOM 773 C CA . VAL A 1 94 ? -20.830 7.423 8.985 1.00 87.38 94 VAL A CA 1
ATOM 774 C C . VAL A 1 94 ? -20.795 6.825 7.581 1.00 87.38 94 VAL A C 1
ATOM 776 O O . VAL A 1 94 ? -20.532 5.637 7.411 1.00 87.38 94 VAL A O 1
ATOM 779 N N . ASP A 1 95 ? -21.080 7.640 6.568 1.00 85.94 95 ASP A N 1
ATOM 780 C CA . ASP A 1 95 ? -20.890 7.230 5.179 1.00 85.94 95 ASP A CA 1
ATOM 781 C C . ASP A 1 95 ? -19.390 7.184 4.862 1.00 85.94 95 ASP A C 1
ATOM 783 O O . ASP A 1 95 ? -18.719 8.213 4.834 1.00 85.94 95 ASP A O 1
ATOM 787 N N . ILE A 1 96 ? -18.867 5.976 4.657 1.00 85.81 96 ILE A N 1
ATOM 788 C CA . ILE A 1 96 ? -17.455 5.725 4.348 1.00 85.81 96 ILE A CA 1
ATOM 789 C C . ILE A 1 96 ? -17.196 5.504 2.856 1.00 85.81 96 ILE A C 1
ATOM 791 O O . ILE A 1 96 ? -16.134 4.997 2.508 1.00 85.81 96 ILE A O 1
ATOM 795 N N . SER A 1 97 ? -18.119 5.887 1.968 1.00 85.88 97 SER A N 1
ATOM 796 C CA . SER A 1 97 ? -17.942 5.737 0.511 1.00 85.88 97 SER A CA 1
ATOM 797 C C . SER A 1 97 ? -16.666 6.417 -0.011 1.00 85.88 97 SER A C 1
ATOM 799 O O . SER A 1 97 ? -16.057 5.958 -0.972 1.00 85.88 97 SER A O 1
ATOM 801 N N . ASP A 1 98 ? -16.198 7.474 0.658 1.00 83.56 98 ASP A N 1
ATOM 802 C CA . ASP A 1 98 ? -14.918 8.126 0.346 1.00 83.56 98 ASP A CA 1
ATOM 803 C C . ASP A 1 98 ? -13.700 7.190 0.530 1.00 83.56 98 ASP A C 1
ATOM 805 O O . ASP A 1 98 ? -12.658 7.411 -0.088 1.00 83.56 98 ASP A O 1
ATOM 809 N N . LEU A 1 99 ? -13.817 6.133 1.345 1.00 84.81 99 LEU A N 1
ATOM 810 C CA . LEU A 1 99 ? -12.773 5.122 1.579 1.00 84.81 99 LEU A CA 1
ATOM 811 C C . LEU A 1 99 ? -12.737 4.037 0.486 1.00 84.81 99 LEU A C 1
ATOM 813 O O . LEU A 1 99 ? -11.861 3.171 0.502 1.00 84.81 99 LEU A O 1
ATOM 817 N N . ASP A 1 100 ? -13.652 4.086 -0.490 1.00 86.31 100 ASP A N 1
ATOM 818 C CA . ASP A 1 100 ? -13.563 3.258 -1.697 1.00 86.31 100 ASP A CA 1
ATOM 819 C C . ASP A 1 100 ? -12.530 3.767 -2.709 1.00 86.31 100 ASP A C 1
ATOM 821 O O . ASP A 1 100 ? -12.089 3.016 -3.587 1.00 86.31 100 ASP A O 1
ATOM 825 N N . PHE A 1 101 ? -12.081 5.012 -2.551 1.00 88.31 101 PHE A N 1
ATOM 826 C CA . PHE A 1 101 ? -10.976 5.580 -3.313 1.00 88.31 101 PHE A CA 1
ATOM 827 C C . PHE A 1 101 ? -9.620 5.249 -2.671 1.00 88.31 101 PHE A C 1
ATOM 829 O O . PHE A 1 101 ? -9.545 4.963 -1.475 1.00 88.31 101 PHE A O 1
ATOM 836 N N . PRO A 1 102 ? -8.514 5.294 -3.438 1.00 90.75 102 PRO A N 1
ATOM 837 C CA . PRO A 1 102 ? -7.185 5.089 -2.879 1.00 90.75 102 PRO A CA 1
ATOM 838 C C . PRO A 1 102 ? -6.881 6.072 -1.746 1.00 90.75 102 PRO A C 1
ATOM 840 O O . PRO A 1 102 ? -7.142 7.265 -1.869 1.00 90.75 102 PRO A O 1
ATOM 843 N N . THR A 1 103 ? -6.259 5.617 -0.669 1.00 90.50 103 THR A N 1
ATOM 844 C CA . THR A 1 103 ? -5.781 6.494 0.408 1.00 90.50 103 THR A CA 1
ATOM 845 C C . THR A 1 103 ? -4.392 7.054 0.113 1.00 90.50 103 THR A C 1
ATOM 847 O O . THR A 1 103 ? -3.997 8.080 0.668 1.00 90.50 103 THR A O 1
ATOM 850 N N . ALA A 1 104 ? -3.673 6.440 -0.829 1.00 92.19 104 ALA A N 1
ATOM 851 C CA . ALA A 1 104 ? -2.406 6.934 -1.343 1.00 92.19 104 ALA A CA 1
ATOM 852 C C . ALA A 1 104 ? -2.275 6.702 -2.854 1.00 92.19 104 ALA A C 1
ATOM 854 O O . ALA A 1 104 ? -2.659 5.653 -3.382 1.00 92.19 104 ALA A O 1
ATOM 855 N N . LEU A 1 105 ? -1.672 7.680 -3.531 1.00 94.38 105 LEU A N 1
ATOM 856 C CA . LEU A 1 105 ? -1.120 7.533 -4.873 1.00 94.38 105 LEU A CA 1
ATOM 857 C C . LEU A 1 105 ? 0.401 7.619 -4.766 1.00 94.38 105 LEU A C 1
ATOM 859 O O . LEU A 1 105 ? 0.921 8.572 -4.190 1.00 94.38 105 LEU A O 1
ATOM 863 N N . ILE A 1 106 ? 1.100 6.642 -5.330 1.00 94.00 106 ILE A N 1
ATOM 864 C CA . ILE A 1 106 ? 2.560 6.610 -5.416 1.00 94.00 106 ILE A CA 1
ATOM 865 C C . ILE A 1 106 ? 2.943 6.674 -6.892 1.00 94.00 106 ILE A C 1
ATOM 867 O O . ILE A 1 106 ? 2.436 5.898 -7.708 1.00 94.00 106 ILE A O 1
ATOM 871 N N . LYS A 1 107 ? 3.842 7.590 -7.241 1.00 92.56 107 LYS A N 1
ATOM 872 C CA . LYS A 1 107 ? 4.371 7.753 -8.601 1.00 92.56 107 LYS A CA 1
ATOM 873 C C . LYS A 1 107 ? 5.835 8.169 -8.541 1.00 92.56 107 LYS A C 1
ATOM 875 O O . LYS A 1 107 ? 6.295 8.658 -7.512 1.00 92.56 107 LYS A O 1
ATOM 880 N N . TYR A 1 108 ? 6.564 7.967 -9.630 1.00 91.00 108 TYR A N 1
ATOM 881 C CA . TYR A 1 108 ? 7.925 8.485 -9.729 1.00 91.00 108 TYR A CA 1
ATOM 882 C C . TYR A 1 108 ? 7.887 10.012 -9.833 1.00 91.00 108 TYR A C 1
ATOM 884 O O . TYR A 1 108 ? 7.168 10.560 -10.672 1.00 91.00 108 TYR A O 1
ATOM 892 N N . ASN A 1 109 ? 8.654 10.688 -8.987 1.00 88.56 109 ASN A N 1
ATOM 893 C CA . ASN A 1 109 ? 8.913 12.110 -9.086 1.00 88.56 109 ASN A CA 1
ATOM 894 C C . ASN A 1 109 ? 10.257 12.308 -9.813 1.00 88.56 109 ASN A C 1
ATOM 896 O O . ASN A 1 109 ? 11.295 11.956 -9.251 1.00 88.56 109 ASN A O 1
ATOM 900 N N . PRO A 1 110 ? 10.267 12.835 -11.051 1.00 86.00 110 PRO A N 1
ATOM 901 C CA . PRO A 1 110 ? 11.503 13.040 -11.799 1.00 86.00 110 PRO A CA 1
ATOM 902 C C . PRO A 1 110 ? 12.413 14.103 -11.175 1.00 86.00 110 PRO A C 1
ATOM 904 O O . PRO A 1 110 ? 13.622 13.996 -11.341 1.00 86.00 110 PRO A O 1
ATOM 907 N N . ASP A 1 111 ? 11.860 15.075 -10.446 1.00 86.50 111 ASP A N 1
ATOM 908 C CA . ASP A 1 111 ? 12.646 16.138 -9.810 1.00 86.50 111 ASP A CA 1
ATOM 909 C C . ASP A 1 111 ? 13.446 15.603 -8.609 1.00 86.50 111 ASP A C 1
ATOM 911 O O . ASP A 1 111 ? 14.583 16.010 -8.384 1.00 86.50 111 ASP A O 1
ATOM 915 N N . GLU A 1 112 ? 12.874 14.638 -7.882 1.00 84.25 112 GLU A N 1
ATOM 916 C CA . GLU A 1 112 ? 13.501 13.985 -6.719 1.00 84.25 112 GLU A CA 1
ATOM 917 C C . GLU A 1 112 ? 14.239 12.684 -7.095 1.00 84.25 112 GLU A C 1
ATOM 919 O O . GLU A 1 112 ? 14.980 12.116 -6.295 1.00 84.25 112 GLU A O 1
ATOM 924 N N . GLY A 1 113 ? 14.037 12.175 -8.315 1.00 86.50 113 GLY A N 1
ATOM 925 C CA . GLY A 1 113 ? 14.654 10.935 -8.796 1.00 86.50 113 GLY A CA 1
ATOM 926 C C . GLY A 1 113 ? 14.146 9.654 -8.112 1.00 86.50 113 GLY A C 1
ATOM 927 O O . GLY A 1 113 ? 14.771 8.592 -8.236 1.00 86.50 113 GLY A O 1
ATOM 928 N N . GLU A 1 114 ? 13.019 9.719 -7.398 1.00 87.31 114 GLU A N 1
ATOM 929 C CA . GLU A 1 114 ? 12.487 8.615 -6.595 1.00 87.31 114 GLU A CA 1
ATOM 930 C C . GLU A 1 114 ? 10.958 8.483 -6.653 1.00 87.31 114 GLU A C 1
ATOM 932 O O . GLU A 1 114 ? 10.238 9.369 -7.105 1.00 87.31 114 GLU A O 1
ATOM 937 N N . TYR A 1 115 ? 10.442 7.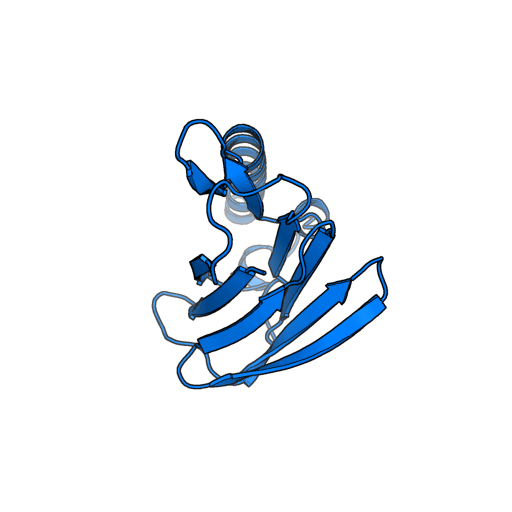332 -6.212 1.00 89.75 115 TYR A N 1
ATOM 938 C CA . TYR A 1 115 ? 9.001 7.152 -6.031 1.00 89.75 115 TYR A CA 1
ATOM 939 C C . TYR A 1 115 ? 8.561 7.853 -4.754 1.00 89.75 115 TYR A C 1
ATOM 941 O O . TYR A 1 115 ? 9.132 7.623 -3.693 1.00 89.75 115 TYR A O 1
ATOM 949 N N . TRP A 1 116 ? 7.511 8.660 -4.851 1.00 89.06 116 TRP A N 1
ATOM 950 C CA . TRP A 1 116 ? 6.986 9.409 -3.720 1.00 89.06 116 TRP A CA 1
ATOM 951 C C . TRP A 1 116 ? 5.460 9.413 -3.713 1.00 89.06 116 TRP A C 1
ATOM 953 O O . TRP A 1 116 ? 4.802 9.101 -4.713 1.00 89.06 116 TRP A O 1
ATOM 963 N N . HIS A 1 117 ? 4.898 9.764 -2.559 1.00 89.00 117 HIS A N 1
ATOM 964 C CA . HIS A 1 117 ? 3.472 10.025 -2.442 1.00 89.00 117 HIS A CA 1
ATOM 965 C C . HIS A 1 117 ? 3.111 11.272 -3.250 1.00 89.00 117 HIS A C 1
ATOM 967 O O . HIS A 1 117 ? 3.773 12.302 -3.151 1.00 89.00 117 HIS A O 1
ATOM 973 N N . ASP A 1 118 ? 2.022 11.212 -4.010 1.00 89.06 118 ASP A N 1
ATOM 974 C CA . ASP A 1 118 ? 1.462 12.406 -4.633 1.00 89.06 118 ASP A CA 1
ATOM 975 C C . ASP A 1 118 ? 0.991 13.368 -3.531 1.00 89.06 118 ASP A C 1
ATOM 977 O O . ASP A 1 118 ? 0.077 13.050 -2.763 1.00 89.06 118 ASP A O 1
ATOM 981 N N . GLU A 1 119 ? 1.662 14.511 -3.390 1.00 84.38 119 GLU A N 1
ATOM 982 C CA . GLU A 1 119 ? 1.417 15.434 -2.279 1.00 84.38 119 GLU A CA 1
ATOM 983 C C . GLU A 1 119 ? 0.033 16.078 -2.347 1.00 84.38 119 GLU A C 1
ATOM 985 O O . GLU A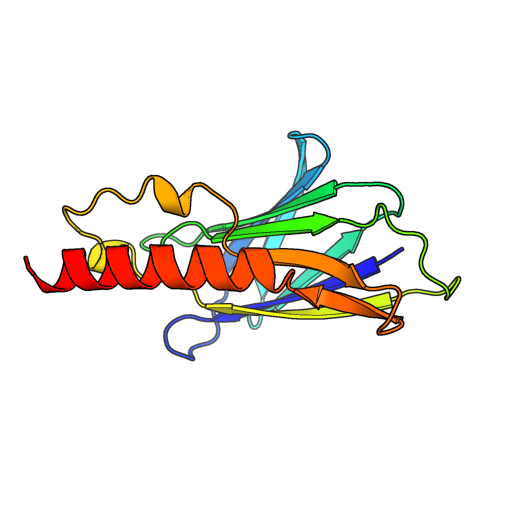 1 119 ? -0.642 16.213 -1.323 1.00 84.38 119 GLU A O 1
ATOM 990 N N . GLU A 1 120 ? -0.408 16.458 -3.547 1.00 86.69 120 GLU A N 1
ATOM 991 C CA . GLU A 1 120 ? -1.711 17.083 -3.761 1.00 86.69 120 GLU A CA 1
ATOM 992 C C . GLU A 1 120 ? -2.832 16.114 -3.376 1.00 86.69 120 GLU A C 1
ATOM 994 O O . GLU A 1 120 ? -3.723 16.459 -2.589 1.00 86.69 120 GLU A O 1
ATOM 999 N N . TYR A 1 121 ? -2.728 14.866 -3.834 1.00 86.88 121 TYR A N 1
ATOM 1000 C CA . TYR A 1 121 ? -3.656 13.804 -3.478 1.00 86.88 121 TYR A CA 1
ATOM 1001 C C . TYR A 1 121 ? -3.598 13.456 -1.990 1.00 86.88 121 TYR A C 1
ATOM 1003 O O . TYR A 1 121 ? -4.622 13.337 -1.321 1.00 86.88 121 TYR A O 1
ATOM 1011 N N . SER A 1 122 ? -2.398 13.350 -1.424 1.00 85.25 122 SER A N 1
ATOM 1012 C CA . SER A 1 122 ? -2.230 13.074 0.005 1.00 85.25 122 SER A CA 1
ATOM 1013 C C . SER A 1 122 ? -2.892 14.159 0.858 1.00 85.25 122 SER A C 1
ATOM 1015 O O . SER A 1 122 ? -3.497 13.867 1.890 1.00 85.25 122 SER A O 1
ATOM 1017 N N . ASN A 1 123 ? -2.823 15.421 0.428 1.00 85.81 123 ASN A N 1
ATOM 1018 C CA . ASN A 1 123 ? -3.479 16.537 1.102 1.00 85.81 123 ASN A CA 1
ATOM 1019 C C . ASN A 1 123 ? -5.007 16.502 0.964 1.00 85.81 123 ASN A C 1
ATOM 1021 O O . ASN A 1 123 ? -5.701 16.855 1.924 1.00 85.81 123 ASN A O 1
ATOM 1025 N N . SER A 1 124 ? -5.547 16.081 -0.183 1.00 86.38 124 SER A N 1
ATOM 1026 C CA . SER A 1 124 ? -6.996 15.934 -0.367 1.00 86.38 124 SER A CA 1
ATOM 1027 C C . SER A 1 124 ? -7.553 14.792 0.492 1.00 86.38 124 SER A C 1
ATOM 1029 O O . SER A 1 124 ? -8.473 15.024 1.279 1.00 86.38 124 SER A O 1
ATOM 1031 N N . VAL A 1 125 ? -6.915 13.617 0.470 1.00 86.56 125 VAL A N 1
ATOM 1032 C CA . VAL A 1 125 ? -7.292 12.462 1.303 1.00 86.56 125 VAL A CA 1
ATOM 1033 C C . VAL A 1 125 ? -7.208 12.801 2.787 1.00 86.56 125 VAL A C 1
ATOM 1035 O O . VAL A 1 125 ? -8.140 12.508 3.533 1.00 86.56 125 VAL A O 1
ATOM 1038 N N . LYS A 1 126 ? -6.149 13.490 3.240 1.00 84.88 126 LYS A N 1
ATOM 1039 C CA . LYS A 1 126 ? -6.034 13.939 4.643 1.00 84.88 126 LYS A CA 1
ATOM 1040 C C . LYS A 1 126 ? -7.217 14.810 5.073 1.00 84.88 126 LYS A C 1
ATOM 1042 O O . LYS A 1 126 ? -7.689 14.681 6.205 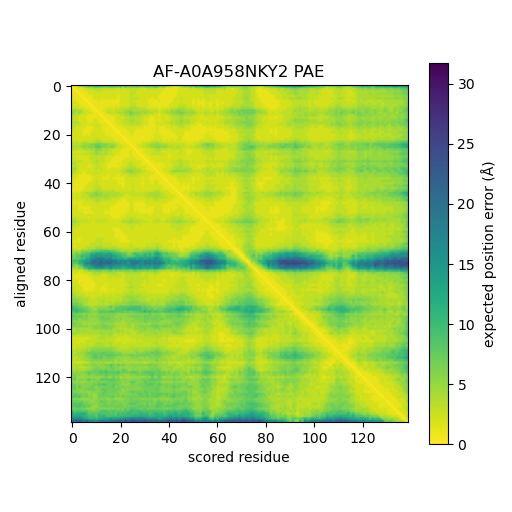1.00 84.88 126 LYS A O 1
ATOM 1047 N N . LYS A 1 127 ? -7.705 15.697 4.197 1.00 86.19 127 LYS A N 1
ATOM 1048 C CA . LYS A 1 127 ? -8.876 16.543 4.483 1.00 86.19 127 LYS A CA 1
ATOM 1049 C C . LYS A 1 127 ? -10.154 15.709 4.578 1.00 86.19 127 LYS A C 1
ATOM 1051 O O . LYS A 1 127 ? -10.879 15.869 5.562 1.00 86.19 127 LYS A O 1
ATOM 1056 N N . SER A 1 128 ? -10.397 14.807 3.625 1.00 85.81 128 SER A N 1
ATOM 1057 C CA . SER A 1 128 ? -11.561 13.907 3.646 1.00 85.81 128 SER A CA 1
ATOM 1058 C C . SER A 1 128 ? -11.544 13.000 4.879 1.00 85.81 128 SER A 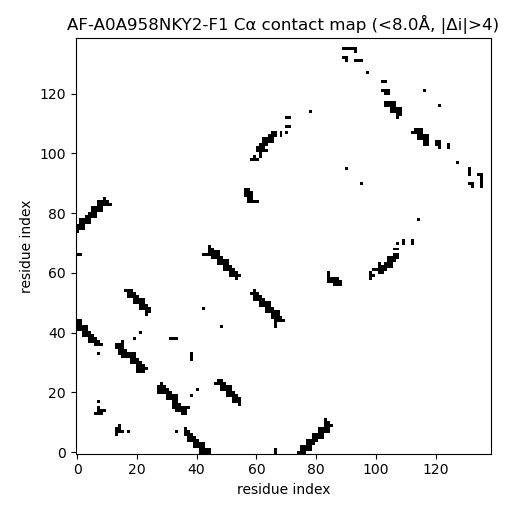C 1
ATOM 1060 O O . SER A 1 128 ? -12.518 12.947 5.626 1.00 85.81 128 SER A O 1
ATOM 1062 N N . MET A 1 129 ? -10.390 12.411 5.199 1.00 85.00 129 MET A N 1
ATOM 1063 C CA . MET A 1 129 ? -10.199 11.568 6.381 1.00 85.00 129 MET A CA 1
ATOM 1064 C C . MET A 1 129 ? -10.466 12.321 7.689 1.00 85.00 129 MET A C 1
ATOM 1066 O O . MET A 1 129 ? -11.122 11.812 8.597 1.00 85.00 129 MET A O 1
ATOM 1070 N N . LYS A 1 130 ? -9.990 13.569 7.798 1.00 86.50 130 LYS A N 1
ATOM 1071 C CA . LYS A 1 130 ? -10.255 14.412 8.971 1.00 86.50 130 LYS A CA 1
ATOM 1072 C C . LYS A 1 130 ? -11.750 14.700 9.128 1.00 86.50 130 LYS A C 1
ATOM 1074 O O . LYS A 1 130 ? -12.242 14.706 10.257 1.00 86.50 130 LYS A O 1
ATOM 1079 N N . LYS A 1 131 ? -12.459 14.935 8.020 1.00 87.38 131 LYS A N 1
ATOM 1080 C CA . LYS A 1 131 ? -13.906 15.170 8.011 1.00 87.38 131 LYS A CA 1
ATOM 1081 C C . LYS A 1 131 ? -14.657 13.928 8.500 1.00 87.38 131 LYS A C 1
ATOM 1083 O O . LYS A 1 131 ? -15.373 14.047 9.493 1.00 87.38 131 LYS A O 1
ATOM 1088 N N . LEU A 1 132 ? -14.382 12.754 7.928 1.00 86.19 132 LEU A N 1
ATOM 1089 C CA . LEU A 1 132 ? -14.976 11.476 8.346 1.00 86.19 132 LEU A CA 1
ATOM 1090 C C . LEU A 1 132 ? -14.764 11.200 9.840 1.00 86.19 132 LEU A C 1
ATOM 1092 O O . LEU A 1 132 ? -15.721 10.985 10.582 1.00 86.19 132 LEU A O 1
ATOM 1096 N N . LYS A 1 133 ? -13.521 11.320 10.327 1.00 84.25 133 LYS A N 1
ATOM 1097 C CA . LYS A 1 133 ? -13.207 11.115 11.753 1.00 84.25 133 LYS A CA 1
ATOM 1098 C C . LYS A 1 133 ? -13.906 12.123 12.667 1.00 84.25 133 LYS A C 1
ATOM 1100 O O . LYS A 1 133 ? -14.201 11.815 13.818 1.00 84.25 133 LYS A O 1
ATOM 1105 N N . SER A 1 134 ? -14.155 13.343 12.191 1.00 86.12 134 SER A N 1
ATOM 1106 C CA . SER A 1 134 ? -14.888 14.356 12.959 1.00 86.12 134 SER A CA 1
ATOM 1107 C C . SER A 1 134 ? -16.389 14.089 13.018 1.00 86.12 134 SER A C 1
ATOM 1109 O O . SER A 1 134 ? -17.020 14.431 14.014 1.00 86.12 134 SER A O 1
ATOM 1111 N N . GLU A 1 135 ? -16.955 13.491 11.971 1.00 86.38 135 GLU A N 1
ATOM 1112 C CA . GLU A 1 135 ? -18.367 13.116 11.910 1.00 86.38 135 GLU A CA 1
ATOM 1113 C C . GLU A 1 135 ? -18.635 1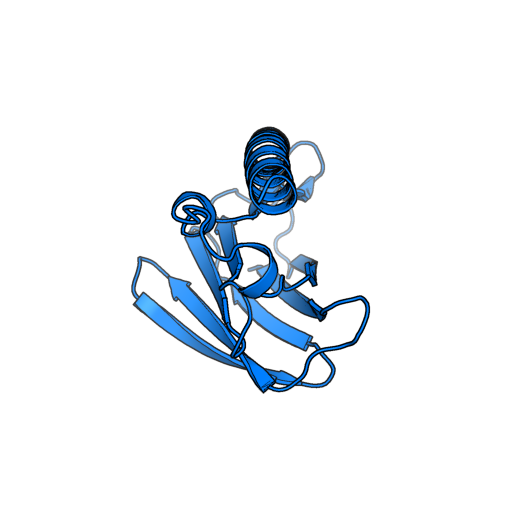1.900 12.793 1.00 86.38 135 GLU A C 1
ATOM 1115 O O . GLU A 1 135 ? -19.594 11.920 13.561 1.00 86.38 135 GLU A O 1
ATOM 1120 N N . ALA A 1 136 ? -17.730 10.916 12.783 1.00 84.25 136 ALA A N 1
ATOM 1121 C CA . ALA A 1 136 ? -17.801 9.756 13.667 1.00 84.25 136 ALA A CA 1
ATOM 1122 C C . ALA A 1 136 ? -17.798 10.144 15.151 1.00 84.25 136 ALA A C 1
ATOM 1124 O O . ALA A 1 136 ? -18.617 9.663 15.922 1.00 84.25 136 ALA A O 1
ATOM 1125 N N . LYS A 1 137 ? -16.927 11.082 15.548 1.00 80.44 137 LYS A N 1
ATOM 1126 C CA . LYS A 1 137 ? -16.810 11.549 16.943 1.00 80.44 137 LYS A CA 1
ATOM 1127 C C . LYS A 1 137 ? -18.008 12.350 17.462 1.00 80.44 137 LYS A C 1
ATOM 1129 O O . LYS A 1 137 ? -18.054 12.645 18.652 1.00 80.44 137 LYS A O 1
ATOM 1134 N N . LYS A 1 138 ? -18.903 12.807 16.583 1.00 78.75 138 LYS A N 1
ATOM 1135 C CA . LYS A 1 138 ? -20.082 13.610 16.956 1.00 78.75 138 LYS A CA 1
ATOM 1136 C C . LYS A 1 138 ? -21.324 12.760 17.230 1.00 78.75 138 LYS A C 1
ATOM 1138 O O . LYS A 1 138 ? -22.341 13.333 17.616 1.00 78.75 138 LYS A O 1
ATOM 1143 N N . LYS A 1 139 ? -21.257 11.454 16.979 1.00 59.72 139 LYS A N 1
ATOM 1144 C CA . LYS A 1 139 ? -22.314 10.491 17.291 1.00 59.72 139 LYS A CA 1
ATOM 1145 C C . LYS A 1 139 ? -22.032 9.817 18.625 1.00 59.72 139 LYS A C 1
ATOM 1147 O O . LYS A 1 139 ? -23.031 9.532 19.317 1.00 59.72 139 LYS A O 1
#

Sequence (139 aa):
MLQVKGYVFKDDVKIDDAVVKLYQNNKMVQMSKTKKSKFEFILFSDLRYMVEISLDGCVTERIQISTMEKTEFAGKYLYEFRVDLMDLKEFEGVDISDLDFPTALIKYNPDEGEYWHDEEYSNSVKKSMKKLKSEAKKK

Mean predicted aligned err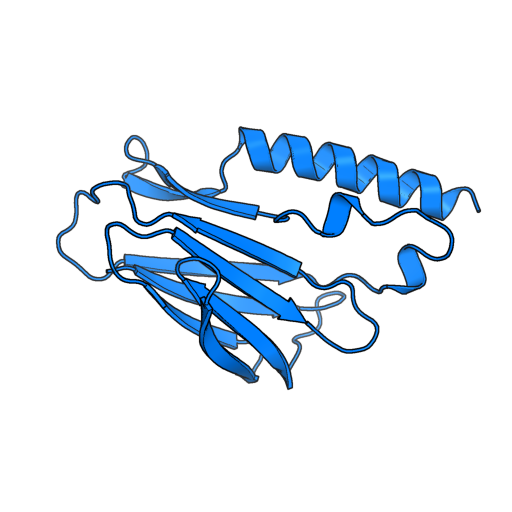or: 4.45 Å

Secondary structure (DSSP, 8-state):
-EEEEEEEEETTEE--S-EEEEEETTEEEEEEE-BTTEEEEEEPSS-EEEEEEE-TTBPPEEEEEE--S--S-SS-EEEEEEEEPPBGGGGTTS--GGGGS-SEEEEEETTTTEEEE-HHHHHHHHHHHHHHHHHHTT-

Solvent-accessible surface area (backbone atoms only — not comparable to full-atom values): 7738 Å² total; per-residue (Å²): 76,39,37,40,37,41,37,36,27,40,94,91,38,75,35,58,69,31,39,36,36,36,25,46,87,91,36,80,76,45,74,51,55,21,53,93,13,32,46,76,50,80,42,61,62,72,37,55,35,39,40,38,40,40,43,93,70,35,46,56,45,32,35,35,40,42,34,62,61,86,66,92,63,97,52,80,45,78,48,77,50,80,44,75,53,46,58,42,72,67,38,63,96,47,90,60,70,77,54,77,46,61,66,42,47,34,33,62,36,81,92,79,74,42,76,40,69,42,63,70,58,43,55,51,43,52,52,54,52,52,51,54,56,53,56,29,75,74,111

Nearest PDB structures (foldseek):
  4v4d-assembly1_B  TM=8.250E-01  e=6.363E-05  Pelobacter acidigallici
  1uwy-assembly1_A  TM=6.332E-01  e=8.427E-04  Homo sapiens
  2xet-assembly2_B  TM=4.516E-01  e=1.875E-03  Yersinia pestis
  6mvg-assembly1_A  TM=5.718E-01  e=3.092E-01  Mediterraneibacter gnavus
  8ges-assembly2_C  TM=5.052E-01  e=6.469E-01  Roseburia hominis

pLDDT: mean 90.51, std 7.25, range [59.72, 98.44]

Radius of gyration: 15.59 Å; Cα contacts (8 Å, |Δi|>4): 284; chains: 1; bounding box: 41×30×35 Å